Protein AF-A0A5K0XDS2-F1 (afdb_monomer)

Solvent-accessible surface area (backbone atoms only — not comparable to full-atom values): 3261 Å² total; per-residue (Å²): 124,70,91,83,74,90,79,80,97,49,78,68,59,51,56,55,50,29,51,51,32,42,53,51,20,50,49,28,56,76,69,74,48,68,49,71,66,87,90,44,80,48,40,35,66,56,33,42,56,52,30,69,58,88

Structure (mmCIF, N/CA/C/O backbone):
data_AF-A0A5K0XDS2-F1
#
_entry.id   AF-A0A5K0XDS2-F1
#
loop_
_atom_site.group_PDB
_atom_site.id
_atom_site.type_symbol
_atom_site.label_atom_id
_atom_site.label_alt_id
_atom_site.label_comp_id
_atom_site.label_asym_id
_atom_site.label_entity_id
_atom_site.label_seq_id
_atom_site.pdbx_PDB_ins_code
_atom_site.Cartn_x
_atom_site.Cartn_y
_atom_site.Cartn_z
_atom_site.occupancy
_atom_site.B_iso_or_equiv
_atom_site.auth_seq_id
_atom_site.auth_comp_id
_atom_site.auth_asym_id
_atom_site.auth_atom_id
_atom_site.pdbx_PDB_model_num
ATOM 1 N N . GLY A 1 1 ? 13.017 -6.924 -9.758 1.00 49.03 1 GLY A N 1
ATOM 2 C CA . GLY A 1 1 ? 12.150 -6.821 -10.943 1.00 49.03 1 GLY A CA 1
ATOM 3 C C . GLY A 1 1 ? 11.298 -5.592 -10.767 1.00 49.03 1 GLY A C 1
ATOM 4 O O . GLY A 1 1 ? 10.431 -5.609 -9.902 1.00 49.03 1 GLY A O 1
ATOM 5 N N . LEU A 1 2 ? 11.632 -4.525 -11.487 1.00 45.00 2 LEU A N 1
ATOM 6 C CA . LEU A 1 2 ? 10.980 -3.221 -11.386 1.00 45.00 2 LEU A CA 1
ATOM 7 C C . LEU A 1 2 ? 9.627 -3.270 -12.112 1.00 45.00 2 LEU A C 1
ATOM 9 O O . LEU A 1 2 ? 9.527 -3.886 -13.175 1.00 45.00 2 LEU A O 1
ATOM 13 N N . LEU A 1 3 ? 8.591 -2.660 -11.541 1.00 50.12 3 LEU A N 1
ATOM 14 C CA . LEU A 1 3 ? 7.260 -2.608 -12.151 1.00 50.12 3 LEU A CA 1
ATOM 15 C C . LEU A 1 3 ? 7.272 -1.483 -13.194 1.00 50.12 3 LEU A C 1
ATOM 17 O O . LEU A 1 3 ? 7.085 -0.313 -12.878 1.00 50.12 3 LEU A O 1
ATOM 21 N N . TYR A 1 4 ? 7.589 -1.846 -14.436 1.00 46.75 4 TYR A N 1
ATOM 22 C CA . TYR A 1 4 ? 7.755 -0.920 -15.554 1.00 46.75 4 TYR A CA 1
ATOM 23 C C . TYR A 1 4 ? 6.422 -0.736 -16.293 1.00 46.75 4 TYR A C 1
ATOM 25 O O . TYR A 1 4 ? 5.904 -1.683 -16.887 1.00 46.75 4 TYR A O 1
ATOM 33 N N . LYS A 1 5 ? 5.858 0.476 -16.260 1.00 46.44 5 LYS A N 1
ATOM 34 C CA . LYS A 1 5 ? 4.698 0.880 -17.070 1.00 46.44 5 LYS A CA 1
ATOM 35 C C . LYS A 1 5 ? 5.139 2.058 -17.952 1.00 46.44 5 LYS A C 1
ATOM 37 O O . LYS A 1 5 ? 5.502 3.095 -17.414 1.00 46.44 5 LYS A O 1
ATOM 42 N N . MET A 1 6 ? 5.179 1.853 -19.276 1.00 52.22 6 MET A N 1
ATOM 43 C CA . MET A 1 6 ? 5.512 2.866 -20.305 1.00 52.22 6 MET A CA 1
ATOM 44 C C . MET A 1 6 ? 4.598 4.099 -20.158 1.00 52.22 6 MET A C 1
ATOM 46 O O . MET A 1 6 ? 3.432 3.931 -19.806 1.00 52.22 6 MET A O 1
ATOM 50 N N . SER A 1 7 ? 5.010 5.345 -20.389 1.00 47.19 7 SER A N 1
ATOM 51 C CA . SER A 1 7 ? 6.143 5.897 -21.142 1.00 47.19 7 SER A CA 1
ATOM 52 C C . SER A 1 7 ? 6.839 6.994 -20.324 1.00 47.19 7 SER A C 1
ATOM 54 O O . SER A 1 7 ? 6.246 7.539 -19.400 1.00 47.19 7 SER A O 1
ATOM 56 N N . ASP A 1 8 ? 8.061 7.334 -20.720 1.00 44.88 8 ASP A N 1
ATOM 57 C CA . ASP A 1 8 ? 8.946 8.350 -20.139 1.00 44.88 8 ASP A CA 1
ATOM 58 C C . ASP A 1 8 ? 9.799 7.906 -18.941 1.00 44.88 8 ASP A C 1
ATOM 60 O O . ASP A 1 8 ? 9.394 7.819 -17.782 1.00 44.88 8 ASP A O 1
ATOM 64 N N . SER A 1 9 ? 11.050 7.618 -19.290 1.00 51.66 9 SER A N 1
ATOM 65 C CA . SER A 1 9 ? 12.202 7.374 -18.439 1.00 51.66 9 SER A CA 1
ATOM 66 C C . SER A 1 9 ? 12.313 8.383 -17.296 1.00 51.66 9 SER A C 1
ATOM 68 O O . SER A 1 9 ? 12.911 9.444 -17.447 1.00 51.66 9 SER A O 1
ATOM 70 N N . ASN A 1 10 ? 11.816 8.040 -16.110 1.00 49.41 10 ASN A N 1
ATOM 71 C CA . ASN A 1 10 ? 12.236 8.728 -14.899 1.00 49.41 10 ASN A CA 1
ATOM 72 C C . ASN A 1 10 ? 12.060 7.823 -13.681 1.00 49.41 10 ASN A C 1
ATOM 74 O O . ASN A 1 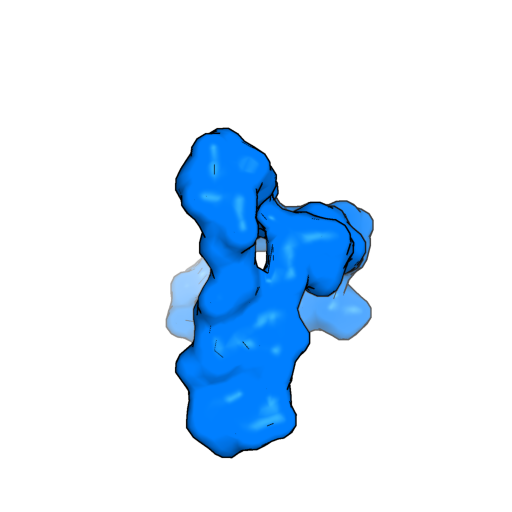10 ? 10.965 7.330 -13.406 1.00 49.41 10 ASN A O 1
ATOM 78 N N . MET A 1 11 ? 13.124 7.646 -12.899 1.00 52.16 11 MET A N 1
ATOM 79 C CA . MET A 1 11 ? 13.078 6.953 -11.603 1.00 52.16 11 MET A CA 1
ATOM 80 C C . MET A 1 11 ? 12.041 7.571 -10.635 1.00 52.16 11 MET A C 1
ATOM 82 O O . MET A 1 11 ? 11.677 6.947 -9.647 1.00 52.16 11 MET A O 1
ATOM 86 N N . GLN A 1 12 ? 11.494 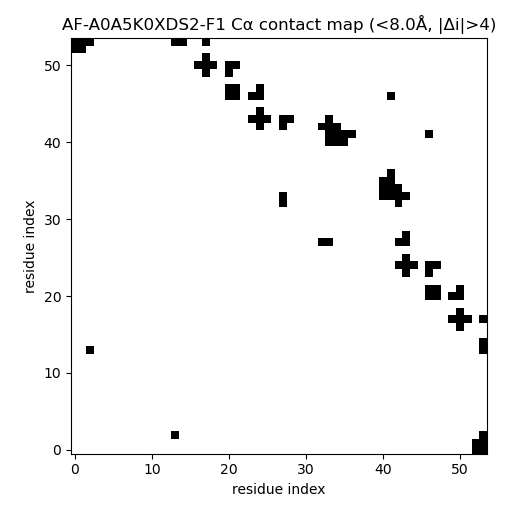8.752 -10.952 1.00 51.88 12 GLN A N 1
ATOM 87 C CA . GLN A 1 12 ? 10.375 9.395 -10.252 1.00 51.88 12 GLN A CA 1
ATOM 88 C C . GLN A 1 12 ? 9.040 8.616 -10.301 1.00 51.88 12 GLN A C 1
ATOM 90 O O . GLN A 1 12 ? 8.207 8.763 -9.399 1.00 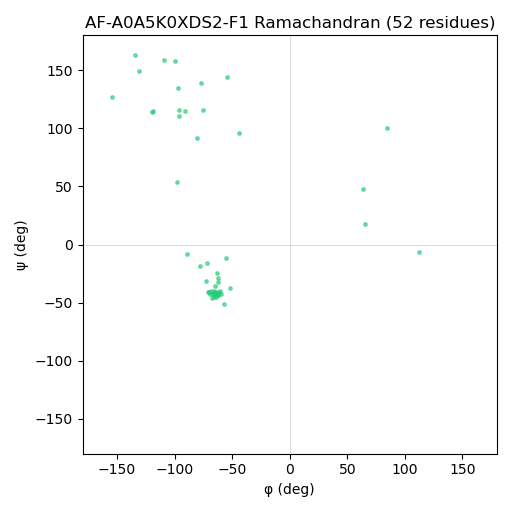51.88 12 GLN A O 1
ATOM 95 N N . TYR A 1 13 ? 8.823 7.753 -11.303 1.00 52.91 13 TYR A N 1
ATOM 96 C CA . TYR A 1 13 ? 7.604 6.928 -11.382 1.00 52.91 13 TYR A CA 1
ATOM 97 C C . TYR A 1 13 ? 7.590 5.794 -10.349 1.00 52.91 13 TYR A C 1
ATOM 99 O O . TYR A 1 13 ? 6.538 5.407 -9.829 1.00 52.91 13 TYR A O 1
ATOM 107 N N . VAL A 1 14 ? 8.775 5.288 -10.016 1.00 57.00 14 VAL A N 1
ATOM 108 C CA . VAL A 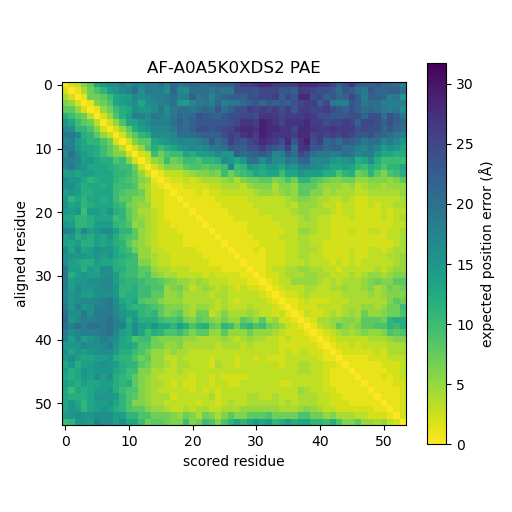1 14 ? 8.970 4.183 -9.076 1.00 57.00 14 VAL A CA 1
ATOM 109 C C . VAL A 1 14 ? 8.654 4.643 -7.649 1.00 57.00 14 VAL A C 1
ATOM 111 O O . VAL A 1 14 ? 7.938 3.967 -6.915 1.00 57.00 14 VAL A O 1
ATOM 114 N N . THR A 1 15 ? 9.070 5.854 -7.272 1.00 67.75 15 THR A N 1
ATOM 115 C CA . THR A 1 15 ? 8.804 6.414 -5.937 1.00 67.75 15 THR A CA 1
ATOM 116 C C . THR A 1 15 ? 7.317 6.686 -5.707 1.00 67.75 15 THR A C 1
ATOM 118 O O . THR A 1 15 ? 6.778 6.363 -4.647 1.00 67.75 15 THR A O 1
ATOM 121 N N . SER A 1 16 ? 6.634 7.235 -6.716 1.00 74.06 16 SER A N 1
ATOM 122 C CA . SER A 1 16 ? 5.199 7.550 -6.652 1.00 74.06 16 SER A CA 1
ATOM 123 C C . SER A 1 16 ? 4.344 6.285 -6.531 1.00 74.06 16 SER A C 1
ATOM 125 O O . SER A 1 16 ? 3.392 6.235 -5.749 1.00 74.06 16 SER A O 1
ATOM 127 N N . THR A 1 17 ? 4.717 5.224 -7.252 1.00 78.75 17 THR A N 1
ATOM 128 C CA . THR A 1 17 ? 4.032 3.924 -7.178 1.00 78.75 17 THR A CA 1
ATOM 129 C C . THR A 1 17 ? 4.303 3.203 -5.858 1.00 78.75 17 THR A C 1
ATOM 131 O O . THR A 1 17 ? 3.358 2.690 -5.253 1.00 78.75 17 THR A O 1
ATOM 134 N N . SER A 1 18 ? 5.534 3.235 -5.338 1.00 81.38 18 SER A N 1
ATOM 135 C CA . SER A 1 18 ? 5.855 2.728 -3.995 1.00 81.38 18 SER A CA 1
ATOM 136 C C . SER A 1 18 ? 5.075 3.451 -2.898 1.00 81.38 18 SER A C 1
ATOM 138 O O . SER A 1 18 ? 4.528 2.803 -2.003 1.00 81.38 18 SER A O 1
ATOM 140 N N . PHE A 1 19 ? 4.957 4.779 -2.978 1.00 84.12 19 PHE A N 1
ATOM 141 C CA . PHE A 1 19 ? 4.156 5.560 -2.033 1.00 84.12 19 PHE A CA 1
ATOM 142 C C . PHE A 1 19 ? 2.668 5.178 -2.082 1.00 84.12 19 PHE A C 1
ATOM 144 O O . PHE A 1 19 ? 2.044 4.975 -1.035 1.00 84.12 19 PHE A O 1
ATOM 151 N N . LEU A 1 20 ? 2.103 5.001 -3.280 1.00 86.25 20 LEU A N 1
ATOM 152 C CA . LEU A 1 20 ? 0.714 4.567 -3.452 1.00 86.25 20 LEU A CA 1
ATOM 153 C C . LEU A 1 20 ? 0.477 3.148 -2.896 1.00 86.25 20 LEU A C 1
ATOM 155 O O . LEU A 1 20 ? -0.501 2.893 -2.196 1.00 86.25 20 LEU A O 1
ATOM 159 N N . LEU A 1 21 ? 1.408 2.222 -3.138 1.00 86.56 21 LEU A N 1
ATOM 160 C CA . LEU A 1 21 ? 1.356 0.860 -2.593 1.00 86.56 21 LEU A CA 1
ATOM 161 C C . LEU A 1 21 ? 1.421 0.855 -1.058 1.00 86.56 21 LEU A C 1
ATOM 163 O O . LEU A 1 21 ? 0.694 0.099 -0.408 1.00 86.56 21 LEU A O 1
ATOM 167 N N . LEU A 1 22 ? 2.262 1.706 -0.463 1.00 88.75 22 LEU A N 1
ATOM 168 C CA . LEU A 1 22 ? 2.377 1.840 0.991 1.00 88.75 22 LEU A CA 1
ATOM 169 C C . LEU A 1 22 ? 1.134 2.470 1.623 1.00 88.75 22 LEU A C 1
ATOM 171 O O . LEU A 1 22 ? 0.681 1.994 2.667 1.00 88.75 22 LEU A O 1
ATOM 175 N N . THR A 1 23 ? 0.571 3.512 1.008 1.00 89.56 23 THR A N 1
ATOM 176 C CA . THR A 1 23 ? -0.672 4.144 1.483 1.00 89.56 23 THR A CA 1
ATOM 177 C C . THR A 1 23 ? -1.845 3.176 1.396 1.00 89.56 23 THR A C 1
ATOM 179 O O . THR A 1 23 ? -2.592 3.041 2.367 1.00 89.56 23 THR A O 1
ATOM 182 N N . TYR A 1 24 ? -1.941 2.402 0.315 1.00 87.94 24 TYR A N 1
ATOM 183 C CA . TYR A 1 24 ? -2.959 1.364 0.179 1.00 87.94 24 TYR A CA 1
ATOM 184 C C . TYR A 1 24 ? -2.784 0.221 1.189 1.00 87.94 24 TYR A C 1
ATOM 186 O O . TYR A 1 24 ? -3.742 -0.196 1.840 1.00 87.94 24 TYR A O 1
ATOM 194 N N . ALA A 1 25 ? -1.547 -0.235 1.417 1.00 88.50 25 ALA A N 1
ATOM 195 C CA . ALA A 1 25 ? -1.259 -1.213 2.464 1.00 88.50 25 ALA A CA 1
ATOM 196 C C . ALA A 1 25 ? -1.641 -0.691 3.860 1.00 88.50 25 ALA A C 1
ATOM 198 O O . ALA A 1 25 ? -2.172 -1.443 4.681 1.00 88.50 25 ALA A O 1
ATOM 199 N N . LYS A 1 26 ? -1.388 0.595 4.140 1.00 89.12 26 LYS A N 1
ATOM 200 C CA . LYS A 1 26 ? -1.778 1.241 5.401 1.00 89.12 26 LYS A CA 1
ATOM 201 C C . LYS A 1 26 ? -3.298 1.279 5.548 1.00 89.12 26 LYS A C 1
ATOM 203 O O . LYS A 1 26 ? -3.791 0.902 6.606 1.00 89.12 26 LYS A O 1
ATOM 208 N N . TYR A 1 27 ? -4.021 1.656 4.496 1.00 90.88 27 TYR A N 1
ATOM 209 C CA . TYR A 1 27 ? -5.483 1.647 4.481 1.00 90.88 27 TYR A CA 1
ATOM 210 C C . TYR A 1 27 ? -6.045 0.256 4.797 1.00 90.88 27 TYR A C 1
ATOM 212 O O . TYR A 1 27 ? -6.819 0.114 5.736 1.00 90.88 27 TYR A O 1
ATOM 220 N N . LEU A 1 28 ? -5.580 -0.782 4.096 1.00 88.44 28 LEU A N 1
ATOM 221 C CA . LEU A 1 28 ? -6.026 -2.160 4.329 1.00 88.44 28 LEU A CA 1
ATOM 222 C C . LEU A 1 28 ? -5.682 -2.668 5.737 1.00 88.44 28 LEU A C 1
ATOM 224 O O . LEU A 1 28 ? -6.439 -3.435 6.320 1.00 88.44 28 LEU A O 1
ATOM 228 N N . THR A 1 29 ? -4.564 -2.209 6.312 1.00 89.81 29 THR A N 1
ATOM 229 C CA . THR A 1 29 ? -4.201 -2.526 7.705 1.00 89.81 29 THR A CA 1
ATOM 230 C C . THR A 1 29 ? -5.193 -1.909 8.691 1.00 89.81 29 THR A C 1
ATOM 232 O O . THR A 1 29 ? -5.624 -2.590 9.613 1.00 89.81 29 THR A O 1
ATOM 235 N N . VAL A 1 30 ? -5.562 -0.637 8.498 1.00 90.69 30 VAL A N 1
ATOM 236 C CA . VAL A 1 30 ? -6.529 0.067 9.360 1.00 90.69 30 VAL A CA 1
ATOM 237 C C . VAL A 1 30 ? -7.937 -0.503 9.188 1.00 90.69 30 VAL A C 1
ATOM 239 O O . VAL A 1 30 ? -8.647 -0.682 10.169 1.00 90.69 30 VAL A O 1
ATOM 242 N N . ALA A 1 31 ? -8.324 -0.829 7.955 1.00 89.94 31 ALA A N 1
ATOM 243 C CA . ALA A 1 31 ? -9.611 -1.442 7.654 1.00 89.94 31 ALA A CA 1
ATOM 244 C C . ALA A 1 31 ? -9.700 -2.911 8.111 1.00 89.94 31 ALA A C 1
ATOM 246 O O . ALA A 1 31 ? -10.793 -3.464 8.158 1.00 89.94 31 ALA A O 1
ATOM 247 N N . GLY A 1 32 ? -8.570 -3.565 8.414 1.00 88.94 32 GLY A N 1
ATOM 248 C CA . GLY A 1 32 ? -8.526 -4.992 8.745 1.00 88.94 32 GLY A CA 1
ATOM 249 C C . GLY A 1 32 ? -8.925 -5.903 7.578 1.00 88.94 32 GLY A C 1
ATOM 250 O O 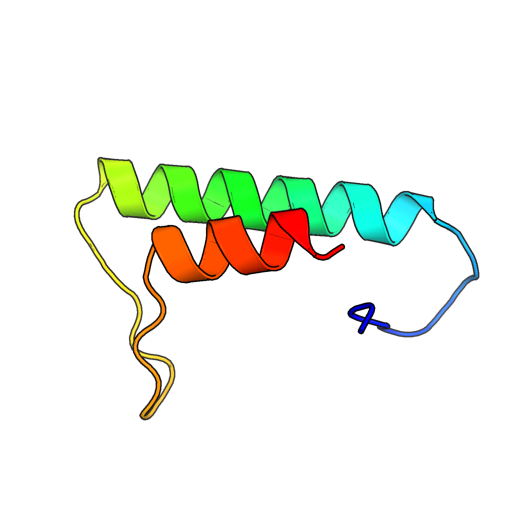. GLY A 1 32 ? -9.254 -7.071 7.787 1.00 88.94 32 GLY A O 1
ATOM 251 N N . THR A 1 33 ? -8.911 -5.389 6.346 1.00 87.19 33 THR A N 1
ATOM 252 C CA . THR A 1 33 ? -9.376 -6.104 5.155 1.00 87.19 33 THR A CA 1
ATOM 253 C C . THR A 1 33 ? -8.221 -6.499 4.242 1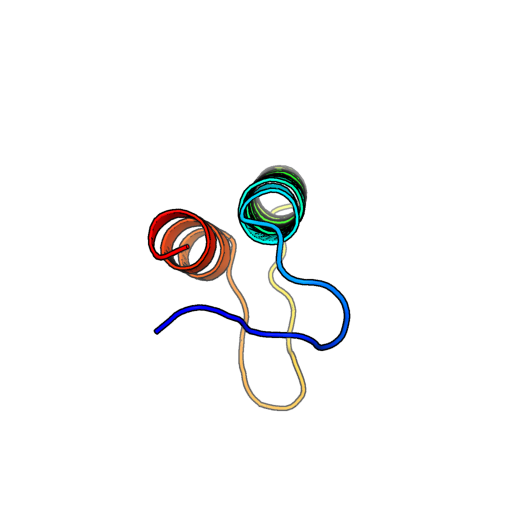.00 87.19 33 THR A C 1
ATOM 255 O O . THR A 1 33 ? -7.106 -5.980 4.292 1.00 87.19 33 THR A O 1
ATOM 258 N N . SER A 1 34 ? -8.480 -7.493 3.399 1.00 87.75 34 SER A N 1
ATOM 259 C CA . SER A 1 34 ? -7.586 -7.910 2.318 1.00 87.75 34 SER A CA 1
ATOM 260 C C . SER A 1 34 ? -8.401 -8.012 1.042 1.00 87.75 34 SER A C 1
ATOM 262 O O . SER A 1 34 ? -9.598 -8.292 1.089 1.00 87.75 34 SER A O 1
ATOM 264 N N . VAL A 1 35 ? -7.753 -7.752 -0.085 1.00 88.25 35 VAL A N 1
ATOM 265 C CA . VAL A 1 35 ? -8.419 -7.691 -1.385 1.00 88.25 35 VAL A CA 1
ATOM 266 C C . VAL A 1 35 ? -8.237 -9.028 -2.074 1.00 88.25 35 VAL A C 1
ATOM 268 O O . VAL A 1 35 ? -7.130 -9.569 -2.077 1.00 88.25 35 VAL A O 1
ATOM 271 N N . ASP A 1 36 ? -9.307 -9.566 -2.646 1.00 88.69 36 ASP A N 1
ATOM 272 C CA . ASP A 1 36 ? -9.217 -10.723 -3.527 1.00 88.69 36 ASP A CA 1
ATOM 273 C C . ASP A 1 36 ? -9.182 -10.250 -4.981 1.00 88.69 36 ASP A C 1
ATOM 275 O O . ASP A 1 36 ? -10.119 -9.620 -5.467 1.00 88.69 36 ASP A O 1
ATOM 279 N N . CYS A 1 37 ? -8.070 -10.507 -5.663 1.00 86.19 37 CYS A N 1
ATOM 280 C CA . CYS A 1 37 ? -7.869 -10.149 -7.062 1.00 86.19 37 CYS A CA 1
ATOM 281 C C . CYS A 1 37 ? -8.147 -11.352 -7.974 1.00 86.19 37 CYS A C 1
ATOM 283 O O . CYS A 1 37 ? -7.275 -11.744 -8.747 1.00 86.19 37 CYS A O 1
ATOM 285 N N . GLY A 1 38 ? -9.328 -11.969 -7.848 1.00 81.56 38 GLY A N 1
ATOM 286 C CA . GLY A 1 38 ? -9.770 -13.051 -8.735 1.00 81.56 38 GLY A CA 1
ATOM 287 C C . GLY A 1 38 ? -8.882 -14.292 -8.647 1.00 81.56 38 GLY A C 1
ATOM 288 O O . GLY A 1 38 ? -8.429 -14.802 -9.669 1.00 81.56 38 GLY A O 1
ATOM 289 N N . GLY A 1 39 ? -8.585 -14.740 -7.422 1.00 83.25 39 GLY A N 1
ATOM 290 C CA . GLY A 1 39 ? -7.736 -15.914 -7.163 1.00 83.25 39 GLY A CA 1
ATOM 291 C C . GLY A 1 39 ? -6.389 -15.597 -6.509 1.00 83.25 39 GLY A C 1
ATOM 292 O O . GLY A 1 39 ? -5.672 -16.507 -6.092 1.00 83.25 39 GLY A O 1
ATOM 293 N N . MET A 1 40 ? -6.048 -14.315 -6.346 1.00 81.75 40 MET A N 1
ATOM 294 C CA . MET A 1 40 ? -4.922 -13.895 -5.513 1.00 81.75 40 MET A CA 1
ATOM 295 C C . MET A 1 40 ? -5.392 -13.000 -4.374 1.00 81.75 40 MET A C 1
ATOM 297 O O . MET A 1 40 ? -5.779 -11.852 -4.582 1.00 81.75 40 MET A O 1
ATOM 301 N N . ARG A 1 41 ? -5.235 -13.488 -3.141 1.00 87.56 41 ARG A N 1
ATOM 302 C CA . ARG A 1 41 ? -5.426 -12.657 -1.955 1.00 87.56 41 ARG A CA 1
ATOM 303 C C . ARG A 1 41 ? -4.230 -11.724 -1.763 1.00 87.56 41 ARG A C 1
ATOM 305 O O . ARG A 1 41 ? -3.092 -12.165 -1.526 1.00 87.56 41 ARG A O 1
ATOM 312 N N . VAL A 1 42 ? -4.500 -10.430 -1.878 1.00 89.31 42 VAL A N 1
ATOM 313 C CA . VAL A 1 42 ? -3.560 -9.328 -1.682 1.00 89.31 42 VAL A CA 1
ATOM 314 C C . VAL A 1 42 ? -3.710 -8.819 -0.255 1.00 89.31 42 VAL A C 1
ATOM 316 O O . VAL A 1 42 ? -4.724 -8.241 0.137 1.00 89.31 42 VAL A O 1
ATOM 319 N N . THR A 1 43 ? -2.677 -9.067 0.548 1.00 90.75 43 THR A N 1
ATOM 320 C CA . THR A 1 43 ? -2.610 -8.630 1.943 1.00 90.75 43 THR A CA 1
ATOM 321 C C . THR A 1 43 ? -1.757 -7.366 2.078 1.00 90.75 43 THR A C 1
ATOM 323 O O . THR A 1 43 ? -0.864 -7.129 1.253 1.00 90.75 43 THR A O 1
ATOM 326 N N . PRO A 1 44 ? -1.947 -6.578 3.152 1.00 86.75 44 PRO A N 1
ATOM 327 C CA . PRO A 1 44 ? -1.093 -5.427 3.450 1.00 86.75 44 PRO A CA 1
ATOM 328 C C . PRO A 1 44 ? 0.406 -5.763 3.465 1.00 86.75 44 PRO A C 1
ATOM 330 O O . PRO A 1 44 ? 1.236 -4.979 3.007 1.00 86.75 44 PRO A O 1
ATOM 333 N N . GLN A 1 45 ? 0.765 -6.951 3.963 1.00 87.44 45 GLN A N 1
ATOM 334 C CA . GLN A 1 45 ? 2.148 -7.435 4.001 1.00 87.44 45 GLN A CA 1
ATOM 335 C C . GLN A 1 45 ? 2.716 -7.667 2.598 1.00 87.44 45 GLN A C 1
ATOM 337 O O . GLN A 1 45 ? 3.847 -7.259 2.333 1.00 87.44 45 GLN A O 1
ATOM 342 N N . LYS A 1 46 ? 1.931 -8.251 1.681 1.00 86.06 46 LYS A N 1
ATOM 343 C CA . LYS A 1 46 ? 2.344 -8.420 0.279 1.00 86.06 46 LYS A CA 1
ATOM 344 C C . LYS A 1 46 ? 2.571 -7.074 -0.407 1.00 86.06 46 LYS A C 1
ATOM 346 O O . LYS A 1 46 ? 3.586 -6.906 -1.077 1.00 86.06 46 LYS A O 1
ATOM 351 N N . LEU A 1 47 ? 1.678 -6.105 -0.195 1.00 86.12 47 LEU A N 1
ATOM 352 C CA . LEU A 1 47 ? 1.809 -4.758 -0.764 1.00 86.12 47 LEU A CA 1
ATOM 353 C C . LEU A 1 47 ? 3.036 -4.013 -0.221 1.00 86.12 47 LEU A C 1
ATOM 355 O O . LEU A 1 47 ? 3.773 -3.407 -0.994 1.00 86.12 47 LEU A O 1
ATOM 359 N N . ARG A 1 48 ? 3.324 -4.122 1.085 1.00 85.50 48 ARG A N 1
ATOM 360 C CA . ARG A 1 48 ? 4.558 -3.574 1.683 1.00 85.50 48 ARG A CA 1
ATOM 361 C C . ARG A 1 48 ? 5.820 -4.230 1.126 1.00 85.50 48 ARG A C 1
ATOM 363 O O . ARG A 1 48 ? 6.793 -3.532 0.861 1.00 85.50 48 ARG A O 1
ATOM 370 N N . ALA A 1 49 ? 5.818 -5.552 0.961 1.00 86.12 49 AL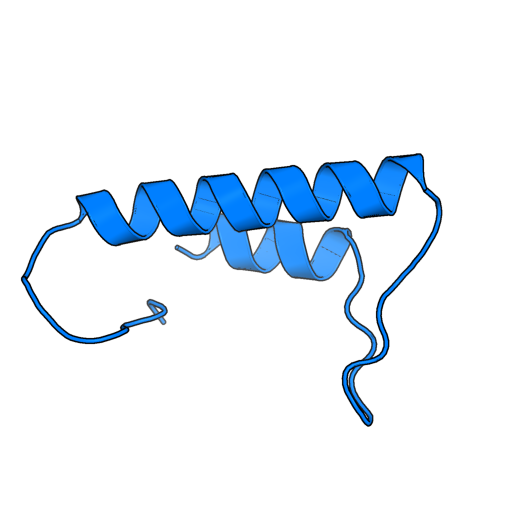A A N 1
ATOM 371 C CA . ALA A 1 49 ? 6.954 -6.272 0.389 1.00 86.12 49 ALA A CA 1
ATOM 372 C C . ALA A 1 49 ? 7.188 -5.890 -1.081 1.00 86.12 49 ALA A C 1
ATOM 374 O O . ALA A 1 49 ? 8.336 -5.788 -1.505 1.00 86.12 49 ALA A O 1
ATOM 375 N N . LEU A 1 50 ? 6.116 -5.641 -1.840 1.00 83.94 50 LEU A N 1
ATOM 376 C CA . LEU A 1 50 ? 6.199 -5.164 -3.219 1.00 83.94 50 LEU A CA 1
ATOM 377 C C . LEU A 1 50 ? 6.756 -3.738 -3.290 1.00 83.94 50 LEU A C 1
ATOM 379 O O . LEU A 1 50 ? 7.680 -3.500 -4.060 1.00 83.94 50 LEU A O 1
ATOM 383 N N . ALA A 1 51 ? 6.259 -2.828 -2.447 1.00 82.88 51 ALA A N 1
ATOM 384 C CA . ALA A 1 51 ? 6.738 -1.447 -2.383 1.00 82.88 51 ALA A CA 1
ATOM 385 C C . ALA A 1 51 ? 8.219 -1.332 -1.979 1.00 82.88 51 ALA A C 1
ATOM 387 O O . ALA A 1 51 ? 8.885 -0.393 -2.385 1.00 82.88 51 ALA A O 1
ATOM 388 N N . ARG A 1 52 ? 8.747 -2.281 -1.191 1.00 78.56 52 ARG A N 1
ATOM 389 C CA . ARG A 1 52 ? 10.174 -2.337 -0.812 1.00 78.56 52 ARG A CA 1
ATOM 390 C C . ARG A 1 52 ? 11.095 -2.887 -1.905 1.00 78.56 52 ARG A C 1
ATOM 392 O O . ARG A 1 52 ? 12.304 -2.743 -1.789 1.00 78.56 52 ARG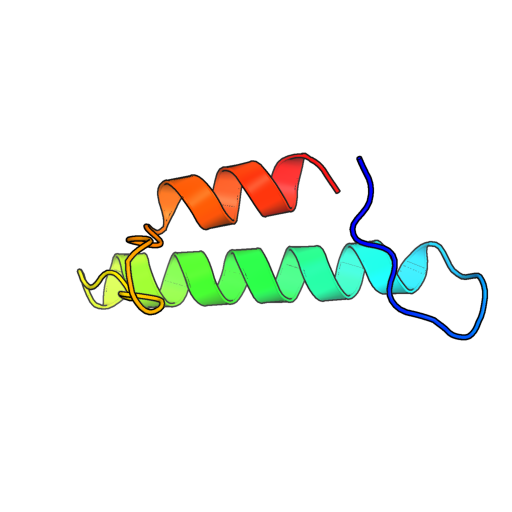 A O 1
ATOM 399 N N . LYS A 1 53 ? 10.547 -3.595 -2.897 1.00 75.25 53 LYS A N 1
ATOM 400 C CA . LYS A 1 53 ? 11.307 -4.178 -4.018 1.00 75.25 53 LYS A CA 1
ATOM 401 C C . LYS A 1 53 ? 11.447 -3.224 -5.210 1.00 75.25 53 LYS A C 1
ATOM 403 O O . LYS A 1 53 ? 12.123 -3.595 -6.171 1.00 75.25 53 LYS A O 1
ATOM 408 N N . GLN A 1 54 ? 10.748 -2.092 -5.164 1.00 60.47 54 GLN A N 1
ATOM 409 C CA . GLN A 1 54 ? 10.805 -1.007 -6.137 1.00 60.47 54 GLN A CA 1
ATOM 410 C C . GL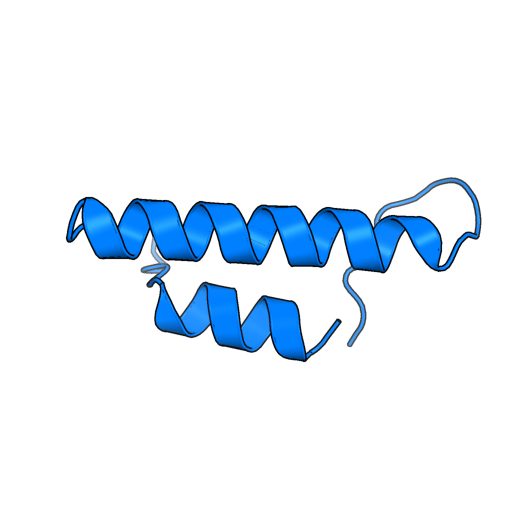N A 1 54 ? 11.891 -0.010 -5.753 1.00 60.47 54 GLN A C 1
ATOM 412 O O . GLN A 1 54 ? 11.976 0.304 -4.545 1.00 60.47 54 GLN A O 1
#

Mean predicted aligned error: 9.02 Å

Foldseek 3Di:
DQPDDDDDDDPVVLLVQLVVLLVVLVVCVVVVHWDDPPPDTHHSVNSNVNSVVD

InterPro domains:
  IPR008928 Six-hairpin glycosidase superfamily [SSF48208] (1-54)

Secondary structure (DSSP, 8-state):
-----SS---THHHHHHHHHHHHHHHHHHHHT--EE-SS-EE-HHHHHHHHTT-

Nearest PDB structures (foldseek):
  7saz-assembly1_G  TM=8.678E-01  e=9.427E-01  Capnocytophaga canimorsus Cc5
  7saz-assembly1_F  TM=8.704E-01  e=1.077E+00  Capnocytophaga canimorsus Cc5
  7saz-assembly1_E  TM=8.637E-01  e=1.501E+00  Capnocytophaga canimorsus Cc5
  7saz-assembly1_D  TM=8.458E-01  e=2.729E+00  Capnocytophaga canimorsus Cc5

Sequence (54 aa):
GLLYKMSDSNMQYVTSTSFLLLTYAKYLTVAGTSVDCGGMRVTPQKLRALARKQ

Radius of gyration: 12.25 Å; Cα contacts (8 Å, |Δi|>4): 46; chains: 1; bounding box: 23×25×30 Å

Organism: NCBI:txid210225

pLDDT: mean 75.73, std 16.37, range [44.88, 90.88]